Protein AF-R6ZKX6-F1 (afdb_monomer_lite)

pLDDT: mean 93.89, std 5.72, range [61.44, 97.44]

Foldseek 3Di:
DDFFKKWWKWFAAPNDIDIDIDGHNDPVRRVVVVCVVCVRTPDMDTDDMDTD

Radius of gyration: 10.76 Å; chains: 1; bounding box: 24×16×32 Å

Secondary structure (DSSP, 8-state):
----EEEEEEEEETTEEEEEEEEESSHHHHHHHHHHH-TT-SEEEEEEEEE-

Sequence (52 aa):
MNYYYRYHFYVIQGGKKIRFHVCANNIYSAYSKVNKMYPEAEKIQIQHTERI

Structure (mmCIF, N/CA/C/O backbone):
data_AF-R6ZKX6-F1
#
_entry.id   AF-R6ZKX6-F1
#
loop_
_atom_site.group_PDB
_atom_site.id
_atom_site.type_symbol
_atom_site.label_atom_id
_atom_site.label_alt_id
_atom_site.label_comp_id
_atom_site.label_asym_id
_atom_site.label_entity_id
_atom_site.label_seq_id
_atom_site.pdbx_PDB_ins_code
_atom_site.Cartn_x
_atom_site.Cartn_y
_atom_site.Cartn_z
_atom_site.occupancy
_atom_site.B_iso_or_equiv
_atom_site.auth_seq_id
_atom_site.auth_comp_id
_atom_site.auth_asym_id
_atom_site.auth_atom_id
_atom_site.pdbx_PDB_model_num
ATOM 1 N N . MET A 1 1 ? 2.109 -4.142 -19.916 1.00 61.44 1 MET A N 1
ATOM 2 C CA . MET A 1 1 ? 2.908 -3.314 -18.983 1.00 61.44 1 MET A CA 1
ATOM 3 C C . MET A 1 1 ? 3.890 -4.256 -18.303 1.00 61.44 1 MET A C 1
ATOM 5 O O . MET A 1 1 ? 3.434 -5.107 -17.554 1.00 61.44 1 MET A O 1
ATOM 9 N N .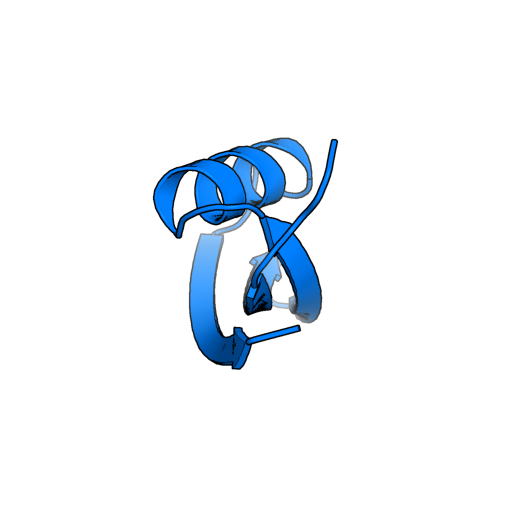 ASN A 1 2 ? 5.186 -4.178 -18.615 1.00 79.56 2 ASN A N 1
ATOM 10 C CA . ASN A 1 2 ? 6.192 -4.954 -17.880 1.00 79.56 2 ASN A CA 1
ATOM 11 C C . ASN A 1 2 ? 6.386 -4.296 -16.515 1.00 79.56 2 ASN A C 1
ATOM 13 O O . ASN A 1 2 ? 6.510 -3.072 -16.463 1.00 79.56 2 ASN A O 1
ATOM 17 N N . TYR A 1 3 ? 6.343 -5.089 -15.445 1.00 79.75 3 TYR A N 1
ATOM 18 C CA . TYR A 1 3 ? 6.585 -4.635 -14.079 1.00 79.75 3 TYR A CA 1
ATOM 19 C C . TYR A 1 3 ? 7.884 -5.246 -13.577 1.00 79.75 3 TYR A C 1
ATOM 21 O O . TYR A 1 3 ? 7.991 -6.464 -13.506 1.00 79.75 3 TYR A O 1
ATOM 29 N N . TYR A 1 4 ? 8.838 -4.395 -13.213 1.00 87.62 4 TYR A N 1
ATOM 30 C CA . TYR A 1 4 ? 10.160 -4.829 -12.748 1.00 87.62 4 TYR A CA 1
ATOM 31 C C . TYR A 1 4 ? 10.239 -5.033 -11.237 1.00 87.62 4 TYR A C 1
ATOM 33 O O . TYR A 1 4 ? 11.222 -5.571 -10.738 1.00 87.62 4 TYR A O 1
ATOM 41 N N . TYR A 1 5 ? 9.230 -4.575 -10.493 1.00 94.56 5 TYR A N 1
ATOM 42 C CA . TYR A 1 5 ? 9.229 -4.661 -9.042 1.00 94.56 5 TYR A CA 1
ATOM 43 C C . TYR A 1 5 ? 7.892 -5.160 -8.506 1.00 94.56 5 TYR A C 1
ATOM 45 O O . TYR A 1 5 ? 6.819 -4.756 -8.971 1.00 94.56 5 TYR A O 1
ATOM 53 N N . ARG A 1 6 ? 7.969 -5.994 -7.469 1.00 96.12 6 ARG A N 1
ATOM 54 C CA . ARG A 1 6 ? 6.854 -6.372 -6.603 1.00 96.12 6 ARG A CA 1
ATOM 55 C C . ARG A 1 6 ? 7.027 -5.667 -5.263 1.00 96.12 6 ARG A C 1
ATOM 57 O O . ARG A 1 6 ? 7.975 -5.922 -4.530 1.00 96.12 6 ARG A O 1
ATOM 64 N N . TYR A 1 7 ? 6.103 -4.773 -4.941 1.00 97.00 7 TYR A N 1
ATOM 65 C CA . TYR A 1 7 ? 6.100 -4.029 -3.685 1.00 97.00 7 TYR A CA 1
ATOM 66 C C . TYR A 1 7 ? 5.117 -4.667 -2.714 1.00 97.00 7 TYR A C 1
ATOM 68 O O . TYR A 1 7 ? 3.932 -4.788 -3.032 1.00 97.00 7 TYR A O 1
ATOM 76 N N . HIS A 1 8 ? 5.591 -5.048 -1.532 1.00 97.31 8 HIS A N 1
ATOM 77 C CA . HIS A 1 8 ? 4.764 -5.621 -0.476 1.00 97.31 8 HIS A CA 1
ATOM 78 C C . HIS A 1 8 ? 4.307 -4.522 0.473 1.00 97.31 8 HIS A C 1
ATOM 80 O O . HIS A 1 8 ? 5.123 -3.768 1.003 1.00 97.31 8 HIS A O 1
ATOM 86 N N . PHE A 1 9 ? 3.002 -4.447 0.704 1.00 97.44 9 PHE A N 1
ATOM 87 C CA . PHE A 1 9 ? 2.367 -3.468 1.571 1.00 97.44 9 PHE A CA 1
ATOM 88 C C . PHE A 1 9 ? 1.613 -4.158 2.698 1.00 97.44 9 PHE A C 1
ATOM 90 O O . PHE A 1 9 ? 1.102 -5.272 2.560 1.00 97.44 9 PHE A O 1
ATOM 97 N N . TYR A 1 10 ? 1.463 -3.431 3.798 1.00 96.88 10 TYR A N 1
ATOM 98 C CA . TYR A 1 10 ? 0.296 -3.600 4.639 1.00 96.88 10 TYR A CA 1
ATOM 99 C C . TYR A 1 10 ? -0.485 -2.294 4.709 1.00 96.88 10 TYR A C 1
ATOM 101 O O . TYR A 1 10 ? 0.094 -1.203 4.689 1.00 96.88 10 TYR A O 1
ATOM 109 N N . VAL A 1 11 ? -1.797 -2.428 4.833 1.00 97.19 11 VAL A N 1
ATOM 110 C CA . VAL A 1 11 ? -2.699 -1.318 5.112 1.00 97.19 11 VAL A CA 1
ATOM 111 C C . VAL A 1 11 ? -3.500 -1.601 6.371 1.00 97.19 11 VAL A C 1
ATOM 113 O O . VAL A 1 11 ? -3.697 -2.762 6.736 1.00 97.19 11 VAL A O 1
ATOM 116 N N . ILE A 1 12 ? -3.916 -0.544 7.057 1.00 97.38 12 ILE A N 1
ATOM 117 C CA . ILE A 1 12 ? -4.896 -0.613 8.140 1.00 97.38 12 ILE A CA 1
ATOM 118 C C . ILE A 1 12 ? -6.163 0.059 7.626 1.00 97.38 12 ILE A C 1
ATOM 120 O O . ILE A 1 12 ? -6.099 1.208 7.196 1.00 97.38 12 ILE A O 1
ATOM 124 N N . GLN A 1 13 ? -7.284 -0.655 7.642 1.00 94.81 13 GLN A N 1
ATOM 125 C CA . GLN A 1 13 ? -8.595 -0.102 7.307 1.00 94.81 13 GLN A CA 1
ATOM 126 C C . GLN A 1 13 ? -9.638 -0.685 8.260 1.00 94.81 13 GLN A C 1
ATOM 128 O O . GLN A 1 13 ? -9.752 -1.909 8.384 1.00 94.81 13 GLN A O 1
ATOM 133 N N . GLY A 1 14 ? -10.361 0.179 8.973 1.00 93.00 14 GLY A N 1
ATOM 134 C CA . GLY A 1 14 ? -11.321 -0.228 9.999 1.00 93.00 14 GLY A CA 1
ATOM 135 C C . GLY A 1 14 ? -10.653 -1.016 11.129 1.00 93.00 14 GLY A C 1
ATOM 136 O O . GLY A 1 14 ? -11.176 -2.045 11.558 1.00 93.00 14 GLY A O 1
ATOM 137 N N . GLY A 1 15 ? -9.438 -0.620 11.524 1.00 93.06 15 GLY A N 1
ATOM 138 C CA . GLY A 1 15 ? -8.630 -1.319 12.532 1.00 93.06 15 GLY A CA 1
ATOM 139 C C . GLY A 1 15 ? -8.083 -2.697 12.120 1.00 93.06 15 GLY A C 1
ATOM 140 O O . GLY A 1 15 ? -7.379 -3.336 12.905 1.00 93.06 15 GLY A O 1
ATOM 141 N N . LYS A 1 16 ? -8.353 -3.180 10.898 1.00 95.06 16 LYS A N 1
ATOM 142 C CA . LYS A 1 16 ? -7.844 -4.469 10.399 1.00 95.06 16 LYS A CA 1
ATOM 143 C C . LYS A 1 16 ? -6.588 -4.278 9.562 1.00 95.06 16 LYS A C 1
ATOM 145 O O . LYS A 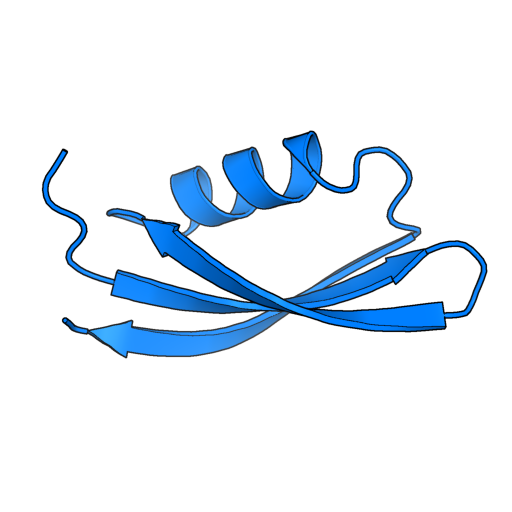1 16 ? -6.563 -3.475 8.633 1.00 95.06 16 LYS A O 1
ATOM 150 N N . LYS A 1 17 ? -5.556 -5.076 9.853 1.00 96.12 17 LYS A N 1
ATOM 151 C CA . LYS A 1 17 ? -4.311 -5.107 9.076 1.00 96.12 17 LYS A CA 1
ATOM 152 C C . LYS A 1 17 ? -4.434 -6.065 7.892 1.00 96.12 17 LYS A C 1
ATOM 154 O O . LYS A 1 17 ? -4.487 -7.277 8.087 1.00 96.12 17 LYS A O 1
ATOM 159 N N . ILE A 1 18 ? -4.386 -5.532 6.678 1.00 95.81 18 ILE A N 1
ATOM 160 C CA . ILE A 1 18 ? -4.438 -6.296 5.426 1.00 95.81 18 ILE A CA 1
ATOM 161 C C . ILE A 1 18 ? -3.051 -6.261 4.785 1.00 95.81 18 ILE A C 1
ATOM 163 O O . ILE A 1 18 ? -2.460 -5.192 4.655 1.00 95.81 18 ILE A O 1
ATOM 167 N N . ARG A 1 19 ? -2.506 -7.421 4.404 1.00 96.62 19 ARG A N 1
ATOM 168 C CA . ARG A 1 19 ? -1.193 -7.537 3.744 1.00 96.62 19 ARG A CA 1
ATOM 169 C C . ARG A 1 19 ? -1.379 -8.010 2.312 1.00 96.62 19 ARG A C 1
ATOM 171 O O . ARG A 1 19 ? -2.126 -8.954 2.078 1.00 96.62 19 ARG A O 1
ATOM 178 N N . PHE A 1 20 ? -0.694 -7.378 1.371 1.00 95.75 20 PHE A N 1
ATOM 179 C CA . PHE A 1 20 ? -0.778 -7.714 -0.049 1.00 95.75 20 PHE A CA 1
ATOM 180 C C . PHE A 1 20 ? 0.443 -7.171 -0.796 1.00 95.75 20 PHE A C 1
ATOM 182 O O . PHE A 1 20 ? 1.296 -6.500 -0.216 1.00 95.75 20 PHE A O 1
ATOM 189 N N . HIS A 1 21 ? 0.539 -7.462 -2.089 1.00 96.00 21 HIS A N 1
ATOM 190 C CA . HIS A 1 21 ? 1.580 -6.908 -2.943 1.00 96.00 21 HIS A CA 1
ATOM 191 C C . HIS A 1 21 ? 0.988 -6.286 -4.204 1.00 96.00 21 HIS A C 1
ATOM 193 O O . HIS A 1 21 ? -0.089 -6.669 -4.658 1.00 96.00 21 HIS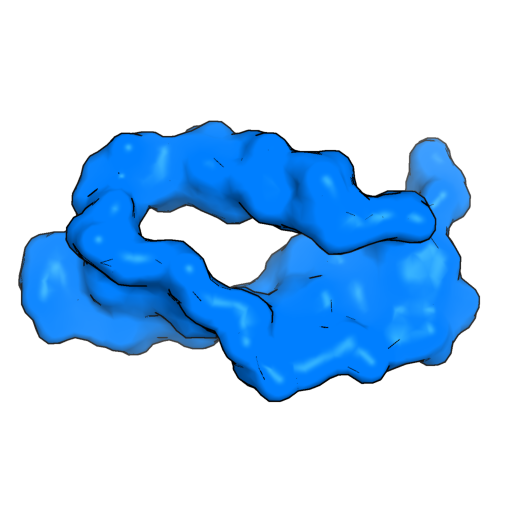 A O 1
ATOM 199 N N . VAL A 1 22 ? 1.718 -5.342 -4.791 1.00 95.31 22 VAL A N 1
ATOM 200 C CA . VAL A 1 22 ? 1.401 -4.758 -6.094 1.00 95.31 22 VAL A CA 1
ATOM 201 C C . VAL A 1 22 ? 2.642 -4.753 -6.976 1.00 95.31 22 VAL A C 1
ATOM 203 O O . VAL A 1 22 ? 3.737 -4.400 -6.538 1.00 95.31 22 VAL A O 1
ATOM 206 N N . CYS A 1 23 ? 2.472 -5.127 -8.242 1.00 94.81 23 CYS A N 1
ATOM 207 C CA . CYS A 1 23 ? 3.538 -5.023 -9.232 1.00 94.81 23 CYS A CA 1
ATOM 208 C C . CYS A 1 23 ? 3.520 -3.627 -9.872 1.00 94.81 23 CYS A C 1
ATOM 210 O O . CYS A 1 23 ? 2.469 -3.147 -10.319 1.00 94.81 23 CYS A O 1
ATOM 212 N N . ALA A 1 24 ? 4.669 -2.956 -9.895 1.00 93.81 24 ALA A N 1
ATOM 213 C CA . ALA A 1 24 ? 4.823 -1.605 -10.428 1.00 93.81 24 ALA A CA 1
ATOM 214 C C . ALA A 1 24 ? 6.265 -1.354 -10.896 1.00 93.81 24 ALA A C 1
ATOM 216 O O . ALA A 1 24 ? 7.184 -2.067 -10.517 1.00 93.81 24 ALA A O 1
ATOM 217 N N . ASN A 1 25 ? 6.468 -0.320 -11.716 1.00 93.81 25 ASN A N 1
ATOM 218 C CA . ASN A 1 25 ? 7.810 0.061 -12.183 1.00 93.81 25 ASN A CA 1
ATOM 219 C C . ASN A 1 25 ? 8.571 0.938 -11.193 1.00 93.81 25 ASN A C 1
ATOM 221 O O . ASN A 1 25 ? 9.787 1.048 -11.274 1.00 93.81 25 ASN A O 1
ATOM 225 N N . ASN A 1 26 ? 7.849 1.588 -10.287 1.00 93.31 26 ASN A N 1
ATOM 226 C CA . ASN A 1 26 ? 8.408 2.420 -9.239 1.00 93.31 26 ASN A CA 1
ATOM 227 C C . ASN A 1 26 ? 7.435 2.494 -8.058 1.00 93.31 26 ASN A C 1
ATOM 229 O O . ASN A 1 26 ? 6.245 2.176 -8.178 1.00 93.31 26 ASN A O 1
ATOM 233 N N . ILE A 1 27 ? 7.957 2.966 -6.929 1.00 94.00 27 ILE A N 1
ATOM 234 C CA . 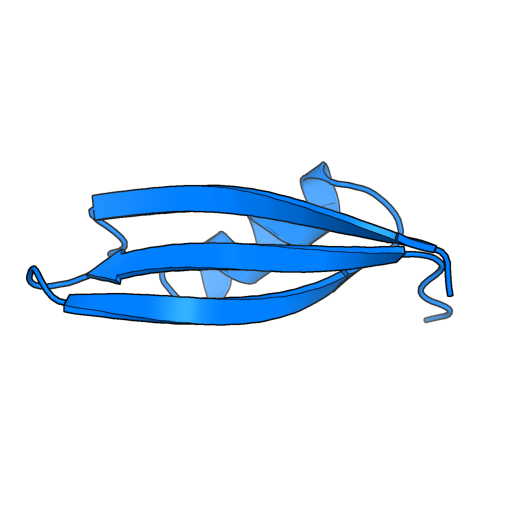ILE A 1 27 ? 7.234 3.098 -5.665 1.00 94.00 27 ILE A CA 1
ATOM 235 C C . ILE A 1 27 ? 6.019 4.031 -5.775 1.00 94.00 27 ILE A C 1
ATOM 237 O O . ILE A 1 27 ? 4.961 3.716 -5.241 1.00 94.00 27 ILE A O 1
ATOM 241 N N . TYR A 1 28 ? 6.111 5.125 -6.536 1.00 94.88 28 TYR A N 1
ATOM 242 C CA . TYR A 1 28 ? 5.001 6.070 -6.724 1.00 94.88 28 TYR A CA 1
ATOM 243 C C . TYR A 1 28 ? 3.804 5.422 -7.423 1.00 94.88 28 TYR A C 1
ATOM 245 O O . TYR A 1 28 ? 2.659 5.574 -7.000 1.00 94.88 28 TYR A O 1
ATOM 253 N N . SER A 1 29 ? 4.073 4.631 -8.462 1.00 94.88 29 SER A N 1
ATOM 254 C CA . SER A 1 29 ? 3.053 3.860 -9.174 1.00 94.88 29 SER A CA 1
ATOM 255 C C . SER A 1 29 ? 2.436 2.792 -8.270 1.00 94.88 29 SER A C 1
ATOM 257 O O . SER A 1 29 ? 1.232 2.548 -8.342 1.00 94.88 29 SER A O 1
ATOM 259 N N . ALA A 1 30 ? 3.241 2.177 -7.398 1.00 95.56 30 ALA A N 1
ATOM 260 C CA . ALA A 1 30 ? 2.767 1.220 -6.405 1.00 95.56 30 ALA A CA 1
ATOM 261 C C . ALA A 1 30 ? 1.819 1.883 -5.392 1.00 95.56 30 ALA A C 1
ATOM 263 O O . ALA A 1 30 ? 0.691 1.425 -5.229 1.00 95.56 30 ALA A O 1
ATOM 264 N N . TYR A 1 31 ? 2.218 3.010 -4.796 1.00 96.00 31 TYR A N 1
ATOM 265 C CA . TYR A 1 31 ? 1.370 3.783 -3.881 1.00 96.00 31 TYR A CA 1
ATOM 266 C C . TYR A 1 31 ? 0.090 4.289 -4.552 1.00 96.00 31 TYR A C 1
ATOM 268 O O . TYR A 1 31 ? -0.979 4.190 -3.961 1.00 96.00 31 TYR A O 1
ATOM 276 N N . SER A 1 32 ? 0.155 4.770 -5.798 1.00 95.94 32 SER A N 1
ATOM 277 C 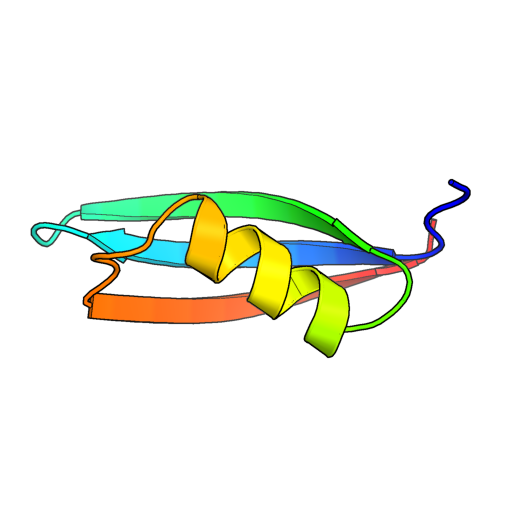CA . SER A 1 32 ? -1.041 5.183 -6.546 1.00 95.94 32 SER A CA 1
ATOM 278 C C . SER A 1 32 ? -2.037 4.030 -6.710 1.00 95.94 32 SER A C 1
ATOM 280 O O . SER A 1 32 ? -3.236 4.220 -6.511 1.00 95.94 32 SER A O 1
ATOM 282 N N . LYS A 1 33 ? -1.556 2.814 -7.010 1.00 95.75 33 LYS A N 1
ATOM 283 C CA . LYS A 1 33 ? -2.404 1.611 -7.064 1.00 95.75 33 LYS A CA 1
ATOM 284 C C . LYS A 1 33 ? -2.994 1.266 -5.698 1.00 95.75 33 LYS A C 1
ATOM 286 O O . LYS A 1 33 ? -4.186 0.993 -5.621 1.00 95.75 33 LYS A O 1
ATOM 291 N N . VAL A 1 34 ? -2.184 1.300 -4.639 1.00 96.25 34 VAL A N 1
ATOM 292 C CA . VAL A 1 34 ? -2.632 0.990 -3.273 1.00 96.25 34 VAL A CA 1
ATOM 293 C C . VAL A 1 34 ? -3.710 1.971 -2.810 1.00 96.25 34 VAL A C 1
ATOM 295 O O . VAL A 1 34 ? -4.752 1.528 -2.345 1.00 96.25 34 VAL A O 1
ATOM 298 N N . ASN A 1 35 ? -3.509 3.275 -3.018 1.00 95.62 35 ASN A N 1
ATOM 299 C CA . ASN A 1 35 ? -4.492 4.312 -2.689 1.00 95.62 35 ASN A CA 1
ATOM 300 C C . ASN A 1 35 ? -5.819 4.120 -3.440 1.00 95.62 35 ASN A C 1
ATOM 302 O O . ASN A 1 35 ? -6.877 4.390 -2.889 1.00 95.62 35 ASN A O 1
ATOM 306 N N . LYS A 1 36 ? -5.790 3.631 -4.688 1.00 96.12 36 LYS A N 1
ATOM 307 C CA . LYS A 1 36 ? -7.017 3.312 -5.440 1.00 96.12 36 LYS A CA 1
ATOM 308 C C . LYS A 1 36 ? -7.728 2.059 -4.922 1.00 96.12 36 LYS A C 1
ATOM 310 O O . LYS A 1 36 ? -8.947 1.995 -5.007 1.00 96.12 36 LYS A O 1
ATOM 315 N N . MET A 1 37 ? -6.984 1.065 -4.433 1.00 95.12 37 MET A N 1
ATOM 316 C CA . MET A 1 37 ? -7.557 -0.171 -3.878 1.00 95.12 37 MET A CA 1
ATOM 317 C C . MET A 1 37 ? -8.136 0.036 -2.478 1.00 95.12 37 MET A C 1
ATOM 319 O O . MET A 1 37 ? -9.178 -0.526 -2.162 1.00 95.12 37 MET A O 1
ATOM 323 N N . TYR A 1 38 ? -7.461 0.838 -1.655 1.00 94.88 38 TYR A N 1
ATOM 324 C CA . TYR A 1 38 ? -7.828 1.096 -0.266 1.00 94.88 38 TYR A CA 1
ATOM 325 C C . TYR A 1 38 ? -7.908 2.611 -0.016 1.00 94.88 38 TYR A C 1
ATOM 327 O O . TYR A 1 38 ? -7.053 3.163 0.678 1.00 94.88 38 TYR A O 1
ATOM 335 N N . PRO A 1 39 ? -8.907 3.304 -0.599 1.00 93.56 39 PRO A N 1
ATOM 336 C CA . PRO A 1 39 ? -9.019 4.763 -0.514 1.00 93.56 39 PRO A CA 1
ATOM 337 C C . PRO A 1 39 ? -9.271 5.272 0.910 1.00 93.56 39 PRO A C 1
ATOM 339 O O . PRO A 1 39 ? -8.894 6.392 1.231 1.00 93.56 39 PRO A O 1
ATOM 342 N N . GLU A 1 40 ? -9.860 4.441 1.771 1.00 94.88 40 GLU A N 1
ATOM 343 C CA . GLU A 1 40 ? -10.128 4.755 3.181 1.00 94.88 40 GLU A CA 1
ATOM 344 C C . GLU A 1 40 ? -9.105 4.103 4.128 1.00 94.88 40 GLU A C 1
ATOM 346 O O . GLU A 1 40 ? -9.383 3.890 5.307 1.00 94.88 40 GLU A O 1
ATOM 351 N N . ALA A 1 41 ? -7.925 3.722 3.624 1.00 95.44 41 ALA A N 1
ATOM 352 C CA . ALA A 1 41 ? -6.874 3.190 4.481 1.00 95.44 41 ALA A CA 1
ATOM 353 C C . ALA A 1 41 ? -6.387 4.261 5.467 1.00 95.44 41 ALA A C 1
ATOM 355 O O . ALA A 1 41 ? -5.870 5.305 5.078 1.00 95.44 41 ALA A O 1
ATOM 356 N N . GLU A 1 42 ? -6.463 3.949 6.756 1.00 96.19 42 GLU A N 1
ATOM 357 C CA . GLU A 1 42 ? -5.921 4.761 7.849 1.00 96.19 42 GLU A CA 1
ATOM 358 C C . GLU A 1 42 ? -4.390 4.819 7.788 1.00 96.19 42 GLU A C 1
ATOM 360 O O . GLU A 1 42 ? -3.757 5.805 8.163 1.00 96.19 42 GLU A O 1
ATOM 365 N N . LYS A 1 43 ? -3.775 3.726 7.323 1.00 95.94 43 LYS A N 1
ATOM 366 C CA . LYS A 1 43 ? -2.328 3.614 7.169 1.00 95.94 43 LYS A CA 1
ATOM 367 C C . LYS A 1 43 ? -1.991 2.765 5.964 1.00 95.94 43 LYS A C 1
ATOM 369 O O . LYS A 1 43 ? -2.563 1.696 5.787 1.00 95.94 43 LYS A O 1
ATOM 374 N N . ILE A 1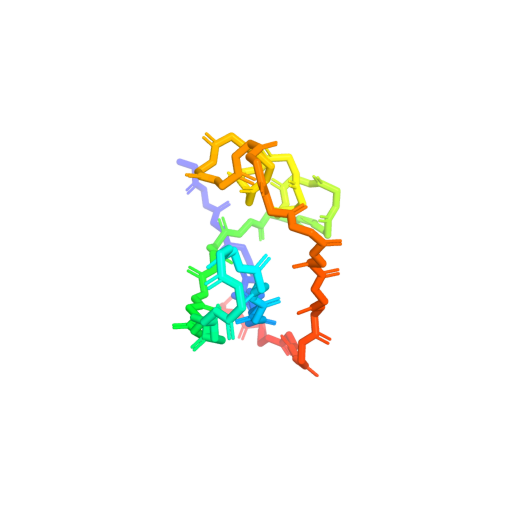 44 ? -0.988 3.195 5.207 1.00 96.50 44 ILE A N 1
ATOM 375 C CA . ILE A 1 44 ? -0.372 2.427 4.127 1.00 96.50 44 ILE A CA 1
ATOM 376 C C . ILE A 1 44 ? 1.132 2.413 4.367 1.00 96.50 44 ILE A C 1
ATOM 378 O O . ILE A 1 44 ? 1.756 3.467 4.485 1.00 96.50 44 ILE A O 1
ATOM 382 N N . GLN A 1 45 ? 1.736 1.229 4.427 1.00 96.31 45 GLN A N 1
ATOM 383 C CA . GLN A 1 45 ? 3.176 1.106 4.624 1.00 96.31 45 GLN A CA 1
ATOM 384 C C . GLN A 1 45 ? 3.760 -0.028 3.785 1.00 96.31 45 GLN A C 1
ATOM 386 O O . GLN A 1 45 ? 3.253 -1.150 3.784 1.00 96.31 45 GLN A O 1
ATOM 391 N N . ILE A 1 46 ? 4.874 0.271 3.116 1.00 95.81 46 ILE A N 1
ATOM 392 C CA . ILE A 1 46 ? 5.707 -0.734 2.458 1.00 95.81 46 ILE A CA 1
ATOM 393 C C . ILE A 1 46 ? 6.458 -1.555 3.497 1.00 95.81 46 ILE A C 1
ATOM 395 O O . ILE A 1 46 ? 7.015 -1.017 4.453 1.00 95.81 46 ILE A O 1
ATOM 399 N N . GLN A 1 47 ? 6.476 -2.865 3.281 1.00 95.69 47 GLN A N 1
ATOM 400 C CA . GLN A 1 47 ? 7.250 -3.816 4.066 1.00 95.69 47 GLN A CA 1
ATOM 401 C C . GLN A 1 47 ? 8.600 -4.089 3.406 1.00 95.69 47 GLN A C 1
ATOM 403 O O . GLN A 1 47 ? 9.636 -3.880 4.027 1.00 95.69 47 GLN A O 1
ATOM 408 N N . HIS A 1 48 ? 8.591 -4.509 2.142 1.00 93.75 48 HIS A N 1
ATOM 409 C CA . HIS A 1 48 ? 9.797 -4.741 1.350 1.00 93.75 48 HIS A CA 1
ATOM 410 C C . HIS A 1 48 ? 9.477 -4.703 -0.149 1.00 93.75 48 HIS A C 1
ATOM 412 O O . HIS A 1 48 ? 8.313 -4.660 -0.555 1.00 93.75 48 HIS A O 1
ATOM 418 N N . THR A 1 49 ? 10.522 -4.678 -0.975 1.00 96.31 49 THR A N 1
ATOM 419 C CA . THR A 1 49 ? 10.419 -4.655 -2.441 1.00 96.31 49 THR A CA 1
ATOM 420 C C . THR A 1 49 ? 11.252 -5.785 -3.027 1.00 96.31 49 THR A C 1
ATOM 422 O O . THR A 1 49 ? 12.395 -5.975 -2.622 1.00 96.31 49 THR A O 1
ATOM 425 N N . GLU A 1 50 ? 10.695 -6.498 -3.998 1.00 95.62 50 GLU A N 1
ATOM 426 C CA . GLU A 1 50 ? 11.374 -7.530 -4.781 1.00 95.62 50 GLU A CA 1
ATOM 427 C C . GLU A 1 50 ? 11.561 -7.021 -6.211 1.00 95.62 50 GLU A C 1
ATOM 429 O O . GLU A 1 50 ? 10.691 -6.325 -6.740 1.00 95.62 50 GLU A O 1
ATOM 434 N N . ARG A 1 51 ? 12.682 -7.368 -6.844 1.00 92.56 51 ARG A N 1
ATOM 435 C CA . ARG A 1 51 ? 12.898 -7.147 -8.277 1.00 92.56 51 ARG A CA 1
ATOM 436 C C . ARG A 1 51 ? 12.541 -8.435 -9.022 1.00 92.56 51 ARG A C 1
ATOM 438 O O . ARG A 1 51 ? 12.992 -9.500 -8.609 1.00 92.56 51 ARG A O 1
ATOM 445 N N . ILE A 1 52 ? 11.727 -8.313 -10.068 1.00 89.12 52 ILE A N 1
ATOM 446 C CA . ILE A 1 52 ? 11.209 -9.414 -10.897 1.00 89.12 52 ILE A CA 1
ATOM 447 C C . ILE A 1 52 ? 11.893 -9.389 -12.263 1.00 89.12 52 ILE A C 1
ATOM 449 O O . ILE A 1 52 ? 12.159 -8.267 -12.760 1.00 89.12 52 ILE A O 1
#